Protein AF-A0A662U372-F1 (afdb_monomer_lite)

Foldseek 3Di:
DEDEACPVAPLVVLVVVCVVDVDAAAEYEYHGQCQVPDLVVLLVSLVSCVVSRHLAYEHDDNNDDSSLVSNCVSNVVRYDYDDPPDDDDDD

pLDDT: mean 95.95, std 3.62, range [71.12, 98.56]

Structure (mmCIF, N/CA/C/O backbone):
data_AF-A0A662U372-F1
#
_entry.id   AF-A0A662U372-F1
#
loop_
_atom_site.group_PDB
_atom_site.id
_atom_site.type_symbol
_atom_site.label_atom_id
_atom_site.label_alt_id
_atom_site.label_comp_id
_atom_site.label_asym_id
_atom_site.label_entity_id
_atom_site.label_seq_id
_atom_site.pdbx_PDB_ins_code
_atom_site.Cartn_x
_atom_site.Cartn_y
_atom_site.Cartn_z
_atom_site.occupancy
_atom_site.B_iso_or_equiv
_atom_site.auth_seq_id
_atom_site.auth_comp_id
_atom_site.auth_asym_id
_atom_site.auth_atom_id
_atom_site.pdbx_PDB_model_num
ATOM 1 N N . VAL A 1 1 ? -9.200 -0.481 2.481 1.00 96.12 1 VAL A N 1
ATOM 2 C CA . VAL A 1 1 ? -9.233 0.693 1.572 1.00 96.12 1 VAL A CA 1
ATOM 3 C C . VAL A 1 1 ? -9.019 0.219 0.145 1.00 96.12 1 VAL A C 1
ATOM 5 O O . VAL A 1 1 ? -8.067 -0.517 -0.086 1.00 96.12 1 VAL A O 1
ATOM 8 N N . PHE A 1 2 ? -9.881 0.626 -0.788 1.00 96.44 2 PHE A N 1
ATOM 9 C CA . PHE A 1 2 ? -9.723 0.365 -2.223 1.00 96.44 2 PHE A CA 1
ATOM 10 C C . PHE A 1 2 ? -9.453 1.680 -2.957 1.00 96.44 2 PHE A C 1
ATOM 12 O O . PHE A 1 2 ? -10.112 2.681 -2.683 1.00 96.44 2 PHE A O 1
ATOM 19 N N . THR A 1 3 ? -8.493 1.687 -3.878 1.00 97.31 3 THR A N 1
ATOM 20 C CA . THR A 1 3 ? -8.163 2.850 -4.712 1.00 97.31 3 THR A CA 1
ATOM 21 C C . THR A 1 3 ? -7.891 2.432 -6.155 1.00 97.31 3 THR A C 1
ATOM 23 O O . THR A 1 3 ? -7.450 1.316 -6.417 1.00 97.31 3 THR A O 1
ATOM 26 N N . GLY A 1 4 ? -8.162 3.330 -7.104 1.00 95.69 4 GLY A N 1
ATOM 27 C CA . GLY A 1 4 ? -7.853 3.122 -8.519 1.00 95.69 4 GLY A CA 1
ATOM 28 C C . GLY A 1 4 ? -6.356 3.266 -8.792 1.00 95.69 4 GLY A C 1
ATOM 29 O O . GLY A 1 4 ? -5.645 2.273 -8.899 1.00 95.69 4 GLY A O 1
ATOM 30 N N . CYS A 1 5 ? -5.878 4.509 -8.903 1.00 95.94 5 CYS A N 1
ATOM 31 C CA . CYS A 1 5 ? -4.462 4.813 -9.146 1.00 95.94 5 CYS A CA 1
ATOM 32 C C . CYS A 1 5 ? -3.878 5.819 -8.135 1.00 95.94 5 CYS A C 1
ATOM 34 O O . CYS A 1 5 ? -2.741 6.215 -8.266 1.00 95.94 5 CYS A O 1
ATOM 36 N N . ALA A 1 6 ? -4.605 6.250 -7.100 1.00 96.50 6 ALA A N 1
ATOM 37 C CA . ALA A 1 6 ? -4.039 7.067 -6.014 1.00 96.50 6 ALA A CA 1
ATOM 38 C C . ALA A 1 6 ? -3.212 8.316 -6.428 1.00 96.50 6 ALA A C 1
ATOM 40 O O . ALA A 1 6 ? -2.270 8.668 -5.724 1.00 96.50 6 ALA A O 1
ATOM 41 N N . HIS A 1 7 ? -3.572 9.027 -7.508 1.00 95.50 7 HIS A N 1
ATOM 42 C CA . HIS A 1 7 ? -2.854 10.242 -7.946 1.00 95.50 7 HIS A CA 1
ATOM 43 C C . HIS A 1 7 ? -2.627 11.297 -6.841 1.00 95.50 7 HIS A C 1
ATOM 45 O O . HIS A 1 7 ? -1.560 11.903 -6.825 1.00 95.50 7 HIS A O 1
ATOM 51 N N . PRO A 1 8 ? -3.558 11.525 -5.887 1.00 95.94 8 PRO A N 1
ATOM 52 C CA . PRO A 1 8 ? -3.305 12.445 -4.772 1.00 95.94 8 PRO A CA 1
ATOM 53 C C . PRO A 1 8 ? -2.201 11.989 -3.797 1.00 95.94 8 PRO A C 1
ATOM 55 O O . PRO A 1 8 ? -1.748 12.792 -2.978 1.00 95.94 8 PRO A O 1
ATOM 58 N N . GLY A 1 9 ? -1.789 10.720 -3.870 1.00 97.31 9 GLY A N 1
ATOM 59 C CA . GLY A 1 9 ? -0.849 10.047 -2.979 1.00 97.31 9 GLY A CA 1
ATOM 60 C C . GLY A 1 9 ? -1.540 9.011 -2.089 1.00 97.31 9 GLY A C 1
ATOM 61 O O . GLY A 1 9 ? -2.552 9.300 -1.448 1.00 97.31 9 GLY A O 1
ATOM 62 N N . ILE A 1 10 ? -0.974 7.801 -2.013 1.00 98.38 10 ILE A N 1
ATOM 63 C CA . ILE A 1 10 ? -1.557 6.699 -1.230 1.00 98.38 10 ILE A CA 1
ATOM 64 C C . ILE A 1 10 ? -1.619 7.005 0.274 1.00 98.38 10 ILE A C 1
ATOM 66 O O . ILE A 1 10 ? -2.609 6.669 0.917 1.00 98.38 10 ILE A O 1
ATOM 70 N N . ILE A 1 11 ? -0.618 7.712 0.811 1.00 98.31 11 ILE A N 1
ATOM 71 C CA . ILE A 1 11 ? -0.573 8.145 2.217 1.00 98.31 11 ILE A CA 1
ATOM 72 C C . ILE A 1 11 ? -1.795 9.008 2.544 1.00 98.31 11 ILE A C 1
ATOM 74 O O . ILE A 1 11 ? -2.551 8.667 3.447 1.00 98.31 11 ILE A O 1
ATOM 78 N N . LYS A 1 12 ? -2.058 10.048 1.740 1.00 98.06 12 LYS A N 1
ATOM 79 C CA . LYS A 1 12 ? -3.191 10.964 1.957 1.00 98.06 12 LYS A CA 1
ATOM 80 C C . LYS A 1 12 ? -4.538 10.250 1.913 1.00 98.06 12 LYS A C 1
ATOM 82 O O . LYS A 1 12 ? -5.449 10.586 2.661 1.00 98.06 12 LYS A O 1
ATOM 87 N N . ILE A 1 13 ? -4.680 9.262 1.029 1.00 98.00 13 ILE A N 1
ATOM 88 C CA . ILE A 1 13 ? -5.904 8.455 0.935 1.00 98.00 13 ILE A CA 1
ATOM 89 C C . ILE A 1 13 ? -6.102 7.626 2.208 1.00 98.00 13 ILE A C 1
ATOM 91 O O . ILE A 1 13 ? -7.215 7.552 2.724 1.00 98.00 13 ILE A O 1
ATOM 95 N N . VAL A 1 14 ? -5.034 7.008 2.716 1.00 97.69 14 VAL A N 1
ATOM 96 C CA . VAL A 1 14 ? -5.068 6.202 3.943 1.00 97.69 14 VAL A CA 1
ATOM 97 C C . VAL A 1 14 ? -5.346 7.079 5.163 1.00 97.69 14 VAL A C 1
ATOM 99 O O . VAL A 1 14 ? -6.219 6.732 5.953 1.00 97.69 14 VAL A O 1
ATOM 102 N N . GLU A 1 15 ? -4.688 8.232 5.288 1.00 96.88 15 GLU A N 1
ATOM 103 C CA . GLU A 1 15 ? -4.977 9.227 6.330 1.00 96.88 15 GLU A CA 1
ATOM 104 C C . GLU A 1 15 ? -6.445 9.646 6.290 1.00 96.88 15 GLU A C 1
ATOM 106 O O . GLU A 1 15 ? -7.141 9.552 7.302 1.00 96.88 15 GLU A O 1
ATOM 111 N N . LYS A 1 16 ? -6.956 9.993 5.101 1.00 97.19 16 LYS A N 1
ATOM 112 C CA . LYS A 1 16 ? -8.351 10.404 4.971 1.00 97.19 16 LYS A CA 1
ATOM 113 C C . LYS A 1 16 ? -9.325 9.291 5.343 1.00 97.19 16 LYS A C 1
ATOM 115 O O . LYS A 1 16 ? -10.350 9.560 5.959 1.00 97.19 16 LYS A O 1
ATOM 120 N N . ALA A 1 17 ? -9.017 8.045 4.990 1.00 96.62 17 ALA A N 1
ATOM 121 C CA . ALA A 1 17 ? -9.831 6.908 5.395 1.00 96.62 17 ALA A CA 1
ATOM 122 C C . ALA A 1 17 ? -9.873 6.770 6.925 1.00 96.62 17 ALA A C 1
ATOM 124 O O . ALA A 1 17 ? -10.959 6.609 7.469 1.00 96.62 17 ALA A O 1
ATOM 125 N N . LYS A 1 18 ? -8.736 6.909 7.620 1.00 94.75 18 LYS A N 1
ATOM 126 C CA . LYS A 1 18 ? -8.684 6.857 9.094 1.00 94.75 18 LYS A CA 1
ATOM 127 C C . LYS A 1 18 ? -9.455 7.990 9.771 1.00 94.75 18 LYS A C 1
ATOM 129 O O . LYS A 1 18 ? -9.993 7.790 10.848 1.00 94.75 18 LYS A O 1
ATOM 134 N N . GLU A 1 19 ? -9.520 9.172 9.162 1.00 95.44 19 GLU A N 1
ATOM 135 C CA . GLU A 1 19 ? -10.359 10.265 9.679 1.00 95.44 19 GLU A CA 1
ATOM 136 C C . GLU A 1 19 ? -11.859 9.969 9.552 1.00 95.44 19 GLU A C 1
ATOM 138 O O . GLU A 1 19 ? -12.655 10.439 10.359 1.00 95.44 19 GLU A O 1
ATOM 143 N N . LEU A 1 20 ? -12.257 9.244 8.502 1.00 96.19 20 LEU A N 1
ATOM 144 C CA . LEU A 1 20 ? -13.662 8.960 8.198 1.00 96.19 20 LEU A CA 1
ATOM 145 C C . LEU A 1 20 ? -14.214 7.765 8.980 1.00 96.19 20 LEU A C 1
ATOM 147 O O . LEU A 1 20 ? -15.423 7.681 9.185 1.00 96.19 20 LEU A O 1
ATOM 151 N N . VAL A 1 21 ? -13.350 6.833 9.378 1.00 91.94 21 VAL A N 1
ATOM 152 C CA . VAL A 1 21 ? -13.723 5.632 10.127 1.00 91.94 21 VAL A CA 1
ATOM 153 C C . VAL A 1 21 ? -12.742 5.390 11.264 1.00 91.94 21 VAL A C 1
ATOM 155 O O . VAL A 1 21 ? -11.544 5.244 11.035 1.00 91.94 21 VAL A O 1
ATOM 158 N N . ASP A 1 22 ? -13.275 5.258 12.478 1.00 88.75 22 ASP A N 1
ATOM 159 C CA . ASP A 1 22 ? -12.521 4.868 13.674 1.00 88.75 22 ASP A CA 1
ATOM 160 C C . ASP A 1 22 ? -12.253 3.353 13.678 1.00 88.75 22 ASP A C 1
ATOM 162 O O . ASP A 1 22 ? -12.817 2.575 14.447 1.00 88.75 22 ASP A O 1
ATOM 166 N N . ALA A 1 23 ? -11.451 2.906 12.712 1.00 88.62 23 ALA A N 1
ATOM 167 C CA . ALA A 1 23 ? -11.102 1.508 12.525 1.00 88.62 23 ALA A CA 1
ATOM 168 C C . ALA A 1 23 ? -9.667 1.356 12.011 1.00 88.62 23 ALA A C 1
ATOM 170 O O . ALA A 1 23 ? -9.106 2.227 11.340 1.00 88.62 23 ALA A O 1
ATOM 171 N N . LYS A 1 24 ? -9.068 0.197 12.296 1.00 91.31 24 LYS A N 1
ATOM 172 C CA . LYS A 1 24 ? -7.764 -0.170 11.738 1.00 91.31 24 LYS A CA 1
ATOM 173 C C . LYS A 1 24 ? -7.887 -0.481 10.250 1.00 91.31 24 LYS A C 1
ATOM 175 O O . LYS A 1 24 ? -8.850 -1.103 9.803 1.00 91.31 24 LYS A O 1
ATOM 180 N N . ILE A 1 25 ? -6.873 -0.093 9.481 1.00 95.50 25 ILE A N 1
ATOM 181 C CA . ILE A 1 25 ? -6.810 -0.416 8.057 1.00 95.50 25 ILE A CA 1
ATOM 182 C C . ILE A 1 25 ? -6.109 -1.762 7.896 1.00 95.50 25 ILE A C 1
ATOM 184 O O . ILE A 1 25 ? -4.885 -1.849 7.876 1.00 95.50 25 ILE A O 1
ATOM 188 N N . HIS A 1 26 ? -6.908 -2.814 7.739 1.00 95.94 26 HIS A N 1
ATOM 189 C CA . HIS A 1 26 ? -6.386 -4.165 7.550 1.00 95.94 26 HIS A CA 1
ATOM 190 C C . HIS A 1 26 ? -5.675 -4.341 6.196 1.00 95.94 26 HIS A C 1
ATOM 192 O O . HIS A 1 26 ? -4.582 -4.891 6.128 1.00 95.94 26 HIS A O 1
ATOM 198 N N . LEU A 1 27 ? -6.271 -3.852 5.103 1.00 97.06 27 LEU A N 1
ATOM 199 C CA . LEU A 1 27 ? -5.733 -4.021 3.750 1.00 97.06 27 LEU A CA 1
ATOM 200 C C . LEU A 1 27 ? -5.945 -2.769 2.890 1.00 97.06 27 LEU A C 1
ATOM 202 O O . LEU A 1 27 ? -7.046 -2.202 2.843 1.00 97.06 27 LEU A O 1
ATOM 206 N N . VAL A 1 28 ? -4.900 -2.369 2.162 1.00 98.00 28 VAL A N 1
ATOM 207 C CA . VAL A 1 28 ? -4.956 -1.343 1.111 1.00 98.00 28 VAL A CA 1
ATOM 208 C C . VAL A 1 28 ? -4.750 -1.993 -0.256 1.00 98.00 28 VAL A C 1
ATOM 210 O O . VAL A 1 28 ? -3.694 -2.562 -0.522 1.00 98.00 28 VAL A O 1
ATOM 213 N N . VAL A 1 29 ? -5.752 -1.894 -1.128 1.00 97.56 29 VAL A N 1
ATOM 214 C CA . VAL A 1 29 ? -5.761 -2.488 -2.473 1.00 97.56 29 VAL A CA 1
ATOM 215 C C . VAL A 1 29 ? -5.835 -1.394 -3.527 1.00 97.56 29 VAL A C 1
ATOM 217 O O . VAL A 1 29 ? -6.694 -0.517 -3.430 1.00 97.56 29 VAL A O 1
ATOM 220 N N . GLY A 1 30 ? -4.993 -1.467 -4.557 1.00 96.88 30 GLY A N 1
ATOM 221 C CA . GLY A 1 30 ? -5.108 -0.571 -5.706 1.00 96.88 30 GLY A CA 1
ATOM 222 C C . GLY A 1 30 ? -3.790 -0.196 -6.366 1.00 96.88 30 GLY A C 1
ATOM 223 O O . GLY A 1 30 ? -2.712 -0.629 -5.958 1.00 96.88 30 GLY A O 1
ATOM 224 N N . GLY A 1 31 ? -3.879 0.649 -7.390 1.00 97.62 31 GLY A N 1
ATOM 225 C CA . GLY A 1 31 ? -2.724 1.325 -7.959 1.00 97.62 31 GLY A CA 1
ATOM 226 C C . GLY A 1 31 ? -2.277 2.482 -7.079 1.00 97.62 31 GLY A C 1
ATOM 227 O O . GLY A 1 31 ? -3.088 3.313 -6.675 1.00 97.62 31 GLY A O 1
ATOM 228 N N . PHE A 1 32 ? -0.982 2.528 -6.772 1.00 98.00 32 PHE A N 1
ATOM 229 C CA . PHE A 1 32 ? -0.390 3.544 -5.894 1.00 98.00 32 PHE A CA 1
ATOM 230 C C . PHE A 1 32 ? 0.301 4.676 -6.67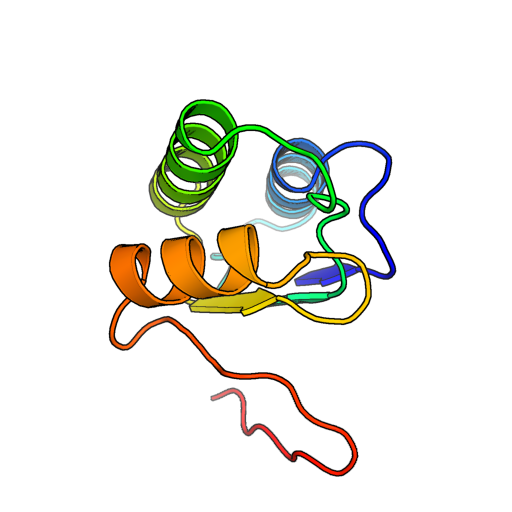2 1.00 98.00 32 PHE A C 1
ATOM 232 O O . PHE A 1 32 ? 0.789 5.611 -6.049 1.00 98.00 32 PHE A O 1
ATOM 239 N N . HIS A 1 33 ? 0.338 4.584 -8.011 1.00 97.38 33 HIS A N 1
ATOM 240 C CA . HIS A 1 33 ? 0.971 5.544 -8.932 1.00 97.38 33 HIS A CA 1
ATOM 241 C C . HIS A 1 33 ? 2.410 5.897 -8.561 1.00 97.38 33 HIS A C 1
ATOM 243 O O . HIS A 1 33 ? 2.786 7.058 -8.451 1.00 97.38 33 HIS A O 1
ATOM 249 N N . LEU A 1 34 ? 3.217 4.854 -8.375 1.00 97.50 34 LEU A N 1
ATOM 250 C CA . LEU A 1 34 ? 4.643 4.967 -8.057 1.00 97.50 34 LEU A CA 1
ATOM 251 C C . LEU A 1 34 ? 5.537 4.566 -9.240 1.00 97.50 34 LEU A C 1
ATOM 253 O O . LEU A 1 34 ? 6.749 4.401 -9.096 1.00 97.50 34 LEU A O 1
ATOM 257 N N . GLY A 1 35 ? 4.944 4.396 -10.426 1.00 92.62 35 GLY A N 1
ATOM 258 C CA . GLY A 1 35 ? 5.683 4.168 -11.661 1.00 92.62 35 GLY A CA 1
ATOM 259 C C . GLY A 1 35 ? 6.579 5.367 -11.972 1.00 92.62 35 GLY A C 1
ATOM 260 O O . GLY A 1 35 ? 6.085 6.453 -12.248 1.00 92.62 35 GLY A O 1
ATOM 261 N N . GLY A 1 36 ? 7.897 5.163 -11.922 1.00 92.56 36 GLY A N 1
ATOM 262 C CA . GLY A 1 36 ? 8.890 6.226 -12.120 1.00 92.56 36 GLY A CA 1
ATOM 263 C C . GLY A 1 36 ? 9.307 6.960 -10.841 1.00 92.56 36 GLY A C 1
ATOM 264 O O . GLY A 1 36 ? 10.166 7.835 -10.901 1.00 92.56 36 GLY A O 1
ATOM 265 N N . THR A 1 37 ? 8.755 6.600 -9.680 1.00 96.44 37 THR A N 1
ATOM 266 C CA . THR A 1 37 ? 9.209 7.119 -8.386 1.00 96.44 37 THR A CA 1
ATOM 267 C C . THR A 1 37 ? 10.549 6.486 -7.994 1.00 96.44 37 THR A C 1
ATOM 269 O O . THR A 1 37 ? 10.770 5.292 -8.201 1.00 96.44 37 THR A O 1
ATOM 272 N N . GLY A 1 38 ? 11.456 7.283 -7.424 1.00 97.88 38 GLY A N 1
ATOM 273 C CA . GLY A 1 38 ? 12.755 6.801 -6.948 1.00 97.88 38 GLY A CA 1
ATOM 274 C C . GLY A 1 38 ? 12.636 5.848 -5.754 1.00 97.88 38 GLY A C 1
ATOM 275 O O . GLY A 1 38 ? 11.738 5.982 -4.924 1.00 97.88 38 GLY A O 1
ATOM 276 N N . GLU A 1 39 ? 13.576 4.910 -5.644 1.00 98.06 39 GLU A N 1
ATOM 277 C CA . GLU A 1 39 ? 13.585 3.853 -4.622 1.00 98.06 39 GLU A CA 1
ATOM 278 C C . GLU A 1 39 ? 13.436 4.380 -3.186 1.00 98.06 39 GLU A C 1
ATOM 280 O O . GLU A 1 39 ? 12.594 3.894 -2.432 1.00 98.06 39 GLU A O 1
ATOM 285 N N . GLU A 1 40 ? 14.198 5.411 -2.818 1.00 98.12 40 GLU A N 1
ATOM 286 C CA . GLU A 1 40 ? 14.165 5.983 -1.467 1.00 98.12 40 GLU A CA 1
ATOM 287 C C . GLU A 1 40 ? 12.808 6.599 -1.115 1.00 98.12 40 GLU A C 1
ATOM 289 O O . GLU A 1 40 ? 12.353 6.502 0.023 1.00 98.12 40 GLU A O 1
ATOM 294 N N . GLU A 1 41 ? 12.124 7.195 -2.092 1.00 98.12 41 GLU A N 1
ATOM 295 C CA . GLU A 1 41 ? 10.774 7.717 -1.879 1.00 98.12 41 GLU A CA 1
ATOM 296 C C . GLU A 1 41 ? 9.765 6.582 -1.707 1.00 98.12 41 GLU A C 1
ATOM 298 O O . GLU A 1 41 ? 8.913 6.643 -0.826 1.00 98.12 41 GLU A O 1
ATOM 303 N N . ILE A 1 42 ? 9.900 5.496 -2.468 1.00 98.56 42 ILE A N 1
ATOM 304 C CA . ILE A 1 42 ? 9.022 4.338 -2.302 1.00 98.56 42 ILE A CA 1
ATOM 305 C C . ILE A 1 42 ? 9.207 3.701 -0.917 1.00 98.56 42 ILE A C 1
ATOM 307 O O . ILE A 1 42 ? 8.216 3.385 -0.258 1.00 98.56 42 ILE A O 1
ATOM 311 N N . LYS A 1 43 ? 10.451 3.549 -0.443 1.00 98.50 43 LYS A N 1
ATOM 312 C CA . LYS A 1 43 ? 10.738 3.043 0.912 1.00 98.50 43 LYS A CA 1
ATOM 313 C C . LYS A 1 43 ? 10.134 3.940 1.991 1.00 98.50 43 LYS A C 1
ATOM 315 O O . LYS A 1 43 ? 9.549 3.429 2.950 1.00 98.50 43 LYS A O 1
ATOM 320 N N . ARG A 1 44 ? 10.224 5.267 1.826 1.00 98.56 44 ARG A N 1
ATOM 321 C CA . ARG A 1 44 ? 9.548 6.225 2.715 1.00 98.56 44 ARG A CA 1
ATOM 322 C C . ARG A 1 44 ? 8.043 5.998 2.720 1.00 98.56 44 ARG A C 1
ATOM 324 O O . ARG A 1 44 ? 7.472 5.855 3.794 1.00 98.56 44 ARG A O 1
ATOM 331 N N . ILE A 1 45 ? 7.419 5.869 1.550 1.00 98.56 45 ILE A N 1
ATOM 332 C CA . ILE A 1 45 ? 5.975 5.633 1.440 1.00 98.56 45 ILE A CA 1
ATOM 33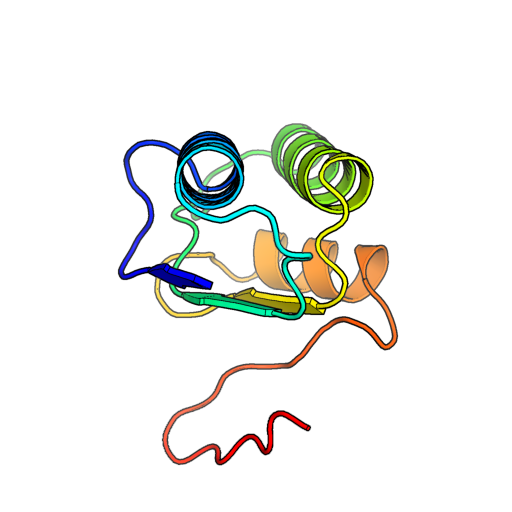3 C C . ILE A 1 45 ? 5.566 4.320 2.118 1.00 98.56 45 ILE A C 1
ATOM 335 O O . ILE A 1 45 ? 4.608 4.313 2.889 1.00 98.56 45 ILE A O 1
ATOM 339 N N . ALA A 1 46 ? 6.293 3.225 1.887 1.00 98.38 46 ALA A N 1
ATOM 340 C CA . ALA A 1 46 ? 6.019 1.945 2.540 1.00 98.38 46 ALA A CA 1
ATOM 341 C C . ALA A 1 46 ? 6.130 2.049 4.071 1.00 98.38 46 ALA A C 1
ATOM 343 O O . ALA A 1 46 ? 5.243 1.587 4.788 1.00 98.38 46 ALA A O 1
ATOM 344 N N . THR A 1 47 ? 7.163 2.737 4.567 1.00 98.25 47 THR A N 1
ATOM 345 C CA . THR A 1 47 ? 7.349 3.004 6.002 1.00 98.25 47 THR A CA 1
ATOM 346 C C . THR A 1 47 ? 6.207 3.851 6.567 1.00 98.25 47 THR A C 1
ATOM 348 O O . THR A 1 47 ? 5.676 3.540 7.630 1.00 98.25 47 THR A O 1
ATOM 351 N N . SER A 1 48 ? 5.776 4.894 5.856 1.00 98.31 48 SER A N 1
ATOM 352 C CA . SER A 1 48 ? 4.650 5.737 6.266 1.00 98.31 48 SER A CA 1
ATOM 353 C C . SER A 1 48 ? 3.346 4.951 6.363 1.00 98.31 48 SER A C 1
ATOM 355 O O . SER A 1 48 ? 2.609 5.131 7.328 1.00 98.31 48 SER A O 1
ATOM 357 N N . LEU A 1 49 ? 3.066 4.048 5.419 1.00 98.19 49 LEU A N 1
ATOM 358 C CA . LEU A 1 49 ? 1.876 3.197 5.496 1.00 98.19 49 LEU A CA 1
ATOM 359 C C . LEU A 1 49 ? 1.925 2.248 6.708 1.00 98.19 49 LEU A C 1
ATOM 361 O O . LEU A 1 49 ? 0.914 2.105 7.398 1.00 98.19 49 LEU A O 1
ATOM 365 N N . HIS A 1 50 ? 3.093 1.683 7.034 1.00 96.50 50 HIS A N 1
ATOM 366 C CA . HIS A 1 50 ? 3.294 0.916 8.274 1.00 96.50 50 HIS A CA 1
ATOM 367 C C . HIS A 1 50 ? 3.040 1.758 9.525 1.00 96.50 50 HIS A C 1
ATOM 369 O O . HIS A 1 50 ? 2.308 1.328 10.414 1.00 96.50 50 HIS A O 1
ATOM 375 N N . MET A 1 51 ? 3.583 2.978 9.591 1.00 96.94 51 MET A N 1
ATOM 376 C CA . MET A 1 51 ? 3.359 3.891 10.723 1.00 96.94 51 MET A CA 1
ATOM 377 C C . MET A 1 51 ? 1.890 4.307 10.859 1.00 96.94 51 MET A C 1
ATOM 379 O O . MET A 1 51 ? 1.396 4.508 11.966 1.00 96.94 51 MET A O 1
ATOM 383 N N . LEU A 1 52 ? 1.160 4.383 9.743 1.00 96.38 52 LEU A N 1
ATOM 384 C CA . LEU A 1 52 ? -0.286 4.594 9.739 1.00 96.38 52 LEU A CA 1
ATOM 385 C C . LEU A 1 52 ? -1.076 3.352 10.188 1.00 96.38 52 LEU A C 1
ATOM 387 O O . LEU A 1 52 ? -2.298 3.437 10.331 1.00 96.38 52 LEU A O 1
ATOM 391 N N . GLY A 1 53 ? -0.411 2.233 10.474 1.00 96.06 53 GLY A N 1
ATOM 392 C CA . GLY A 1 53 ? -1.025 1.000 10.960 1.00 96.06 53 GLY A CA 1
ATOM 393 C C . GLY A 1 53 ? -1.701 0.185 9.862 1.00 96.06 53 GLY A C 1
ATOM 394 O O . GLY A 1 53 ? -2.646 -0.542 10.155 1.00 96.06 53 GLY A O 1
ATOM 395 N N . VAL A 1 54 ? -1.268 0.334 8.604 1.00 97.94 54 VAL A N 1
ATOM 396 C CA . VAL A 1 54 ? -1.725 -0.524 7.506 1.00 97.94 54 VAL A CA 1
ATOM 397 C C . VAL A 1 54 ? -1.078 -1.895 7.653 1.00 97.94 54 VAL A C 1
ATOM 399 O O . VAL A 1 54 ? 0.134 -2.017 7.509 1.00 97.94 54 VAL A O 1
ATOM 402 N N . GLU A 1 55 ? -1.881 -2.927 7.901 1.00 96.81 55 GLU A N 1
ATOM 403 C CA . GLU A 1 55 ? -1.364 -4.280 8.153 1.00 96.81 55 GLU A CA 1
ATOM 404 C C . GLU A 1 55 ? -0.938 -4.991 6.862 1.00 96.81 55 GLU A C 1
ATOM 406 O O . GLU A 1 55 ? 0.045 -5.735 6.843 1.00 96.81 55 GLU A O 1
ATOM 411 N N . ARG A 1 56 ? -1.680 -4.772 5.770 1.00 98.06 56 ARG A N 1
ATOM 412 C CA . ARG A 1 56 ? -1.456 -5.439 4.486 1.00 98.06 56 ARG A CA 1
ATOM 413 C C . ARG A 1 56 ? -1.596 -4.497 3.300 1.00 98.06 56 ARG A C 1
ATOM 415 O O . ARG A 1 56 ? -2.412 -3.572 3.304 1.00 98.06 56 ARG A O 1
ATOM 422 N N . VAL A 1 57 ? -0.860 -4.792 2.233 1.00 98.25 57 VAL A N 1
ATOM 423 C CA . VAL A 1 57 ? -0.940 -4.061 0.960 1.00 98.25 57 VAL A CA 1
ATOM 424 C C . VAL A 1 57 ? -1.068 -5.014 -0.220 1.00 98.25 57 VAL A C 1
ATOM 426 O O . VAL A 1 57 ? -0.395 -6.041 -0.288 1.00 98.25 57 VAL A O 1
ATOM 429 N N . MET A 1 58 ? -1.910 -4.638 -1.178 1.00 97.94 58 MET A N 1
ATOM 430 C CA . MET A 1 58 ? -2.037 -5.280 -2.484 1.00 97.94 58 MET A CA 1
ATOM 431 C C . MET A 1 58 ? -1.859 -4.230 -3.592 1.00 97.94 58 MET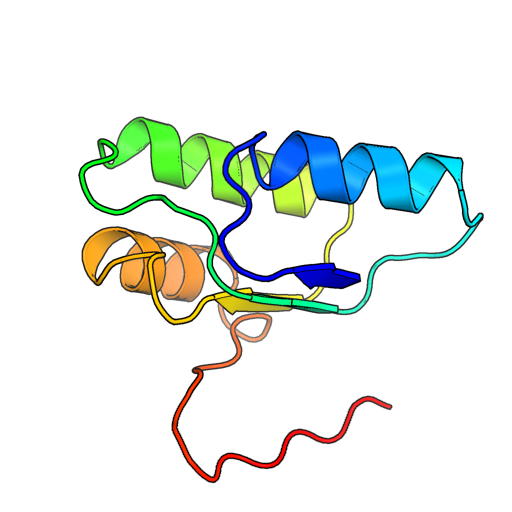 A C 1
ATOM 433 O O . MET A 1 58 ? -2.847 -3.809 -4.207 1.00 97.94 58 MET A O 1
ATOM 437 N N . PRO A 1 59 ? -0.619 -3.752 -3.824 1.00 97.38 59 PRO A N 1
ATOM 438 C CA . PRO A 1 59 ? -0.333 -2.828 -4.914 1.00 97.38 59 PRO A CA 1
ATOM 439 C C . PRO A 1 59 ? -0.591 -3.491 -6.271 1.00 97.38 59 PRO A C 1
ATOM 441 O O . PRO A 1 59 ? -0.222 -4.644 -6.497 1.00 97.38 59 PRO A O 1
ATOM 444 N N . CYS A 1 60 ? -1.193 -2.752 -7.201 1.00 95.38 60 CYS A N 1
ATOM 445 C CA . CYS A 1 60 ? -1.494 -3.253 -8.539 1.00 95.38 60 CYS A CA 1
ATOM 446 C C . CYS A 1 60 ? -1.416 -2.170 -9.626 1.00 95.38 60 CYS A C 1
ATOM 448 O O . CYS A 1 60 ? -1.036 -1.031 -9.367 1.00 95.38 60 CYS A O 1
ATOM 450 N N . HIS A 1 61 ? -1.739 -2.533 -10.869 1.00 91.69 61 HIS A N 1
ATOM 451 C CA . HIS A 1 61 ? -1.879 -1.611 -12.001 1.00 91.69 61 HIS A CA 1
ATOM 452 C C . HIS A 1 61 ? -0.687 -0.643 -12.185 1.00 91.69 61 HIS A C 1
ATOM 454 O O . HIS A 1 61 ? 0.380 -1.058 -12.632 1.00 91.69 61 HIS A O 1
ATOM 460 N N . CYS A 1 62 ? -0.858 0.635 -11.835 1.00 93.31 62 CYS A N 1
ATOM 461 C CA . CYS A 1 62 ? 0.098 1.717 -12.068 1.00 93.31 62 CYS A CA 1
ATOM 462 C C . CYS A 1 62 ? 1.212 1.830 -11.004 1.00 93.31 62 CYS A C 1
ATOM 464 O O . CYS A 1 62 ? 2.012 2.764 -11.057 1.00 93.31 62 CYS A O 1
ATOM 466 N N . THR A 1 63 ? 1.280 0.919 -10.023 1.00 96.69 63 THR A N 1
ATOM 467 C CA . THR A 1 63 ? 2.302 0.978 -8.958 1.00 96.69 63 THR A CA 1
ATOM 468 C C . THR A 1 63 ? 3.725 0.775 -9.486 1.00 96.69 63 THR A C 1
ATOM 470 O O . THR A 1 63 ? 4.646 1.419 -8.998 1.00 96.69 63 THR A O 1
ATOM 473 N N . GLY A 1 64 ? 3.915 -0.065 -10.507 1.00 96.00 64 GLY A N 1
ATOM 474 C CA . GLY A 1 64 ? 5.231 -0.336 -11.098 1.00 96.00 64 GLY A CA 1
ATOM 475 C C . GLY A 1 64 ? 6.024 -1.444 -10.390 1.00 96.00 64 GLY A C 1
ATOM 476 O O . GLY A 1 64 ? 5.787 -1.773 -9.225 1.00 96.00 64 GLY A O 1
ATOM 477 N N . SER A 1 65 ? 6.967 -2.051 -11.117 1.00 96.25 65 SER A N 1
ATOM 478 C CA . SER A 1 65 ? 7.705 -3.249 -10.686 1.00 96.25 65 SER A CA 1
ATOM 479 C C . SER A 1 65 ? 8.660 -2.983 -9.522 1.00 96.25 65 SER A C 1
ATOM 481 O O . SER A 1 65 ? 8.643 -3.736 -8.549 1.00 96.25 65 SER A O 1
ATOM 483 N N . LEU A 1 66 ? 9.439 -1.895 -9.583 1.00 97.69 66 LEU A N 1
ATOM 484 C CA . LEU A 1 66 ? 10.338 -1.486 -8.499 1.00 97.69 66 LEU A CA 1
ATOM 485 C C . LEU A 1 66 ? 9.559 -1.285 -7.198 1.00 97.69 66 LEU A C 1
ATOM 487 O O . LEU A 1 66 ? 9.914 -1.856 -6.170 1.00 97.69 66 LEU A O 1
ATOM 491 N N . ALA A 1 67 ? 8.455 -0.536 -7.258 1.00 98.06 67 ALA A N 1
ATOM 492 C CA . ALA A 1 67 ? 7.661 -0.291 -6.069 1.00 98.06 67 ALA A CA 1
ATOM 493 C C . ALA A 1 67 ? 7.021 -1.569 -5.531 1.00 98.06 67 ALA A C 1
ATOM 495 O O . ALA A 1 67 ? 7.078 -1.819 -4.333 1.00 98.06 67 ALA A O 1
ATOM 496 N N . THR A 1 68 ? 6.489 -2.419 -6.410 1.00 97.81 68 THR A N 1
ATOM 497 C CA . THR A 1 68 ? 5.931 -3.720 -6.015 1.00 97.81 68 THR A CA 1
ATOM 498 C C . THR A 1 68 ? 6.966 -4.577 -5.282 1.00 97.81 68 THR A C 1
ATOM 500 O O . THR A 1 68 ? 6.637 -5.164 -4.254 1.00 97.81 68 THR A O 1
ATOM 503 N N . LYS A 1 69 ? 8.220 -4.604 -5.756 1.00 98.19 69 LYS A N 1
ATOM 504 C CA . LYS A 1 69 ? 9.322 -5.312 -5.089 1.00 98.19 69 LYS A CA 1
ATOM 505 C C . LYS A 1 69 ? 9.611 -4.736 -3.699 1.00 98.19 69 LYS A C 1
ATOM 507 O O . LYS A 1 69 ? 9.649 -5.491 -2.736 1.00 98.19 69 LYS A O 1
ATOM 512 N N . ILE A 1 70 ? 9.749 -3.414 -3.583 1.00 98.44 70 ILE A N 1
ATOM 513 C CA . IL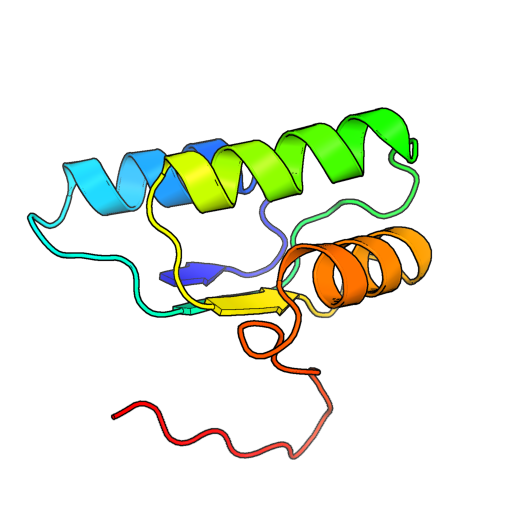E A 1 70 ? 10.022 -2.752 -2.296 1.00 98.44 70 ILE A CA 1
ATOM 514 C C . ILE A 1 70 ? 8.879 -2.989 -1.302 1.00 98.44 70 ILE A C 1
ATOM 516 O O . ILE A 1 70 ? 9.131 -3.253 -0.128 1.00 98.44 70 ILE A O 1
ATOM 520 N N . PHE A 1 71 ? 7.622 -2.935 -1.753 1.00 98.38 71 PHE A N 1
ATOM 521 C CA . PHE A 1 71 ? 6.474 -3.269 -0.910 1.00 98.38 71 PHE A CA 1
ATOM 522 C C . PHE A 1 71 ? 6.495 -4.731 -0.470 1.00 98.38 71 PHE A C 1
ATOM 524 O O . PHE A 1 71 ? 6.213 -4.996 0.695 1.00 98.38 71 PHE A O 1
ATOM 531 N N . ALA A 1 72 ? 6.860 -5.663 -1.352 1.00 98.25 72 ALA A N 1
ATOM 532 C CA . ALA A 1 72 ? 7.000 -7.071 -0.990 1.00 98.25 72 ALA A CA 1
ATOM 533 C C . ALA A 1 72 ? 8.079 -7.284 0.084 1.00 98.25 72 ALA A C 1
ATOM 535 O O . ALA A 1 72 ? 7.832 -7.981 1.066 1.00 98.25 72 ALA A O 1
ATOM 536 N N . GLU A 1 73 ? 9.234 -6.631 -0.053 1.00 98.06 73 GLU A N 1
ATOM 537 C C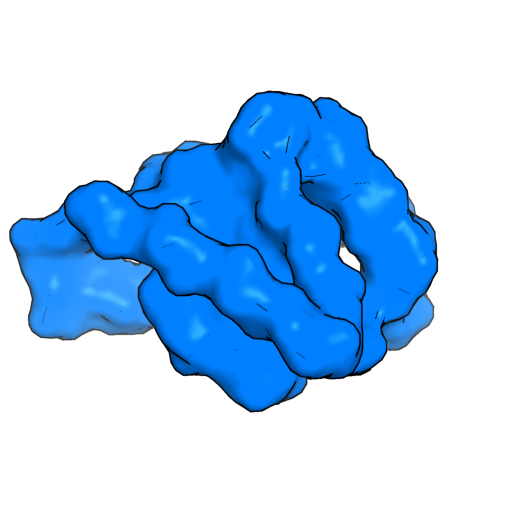A . GLU A 1 73 ? 10.321 -6.682 0.933 1.00 98.06 73 GLU A CA 1
ATOM 538 C C . GLU A 1 73 ? 9.930 -6.012 2.263 1.00 98.06 73 GLU A C 1
ATOM 540 O O . GLU A 1 73 ? 10.182 -6.567 3.329 1.00 98.06 73 GLU A O 1
ATOM 545 N N . SER A 1 74 ? 9.264 -4.854 2.213 1.00 97.50 74 SER A N 1
ATOM 546 C CA . SER A 1 74 ? 8.905 -4.068 3.407 1.00 97.50 74 SER A CA 1
ATOM 547 C C . SER A 1 74 ? 7.750 -4.673 4.208 1.00 97.50 74 SER A C 1
ATOM 549 O O . SER A 1 74 ? 7.704 -4.533 5.430 1.00 97.50 74 SER A O 1
ATOM 551 N N . TYR A 1 75 ? 6.786 -5.309 3.536 1.00 97.62 75 TYR A N 1
ATOM 552 C CA . TYR A 1 75 ? 5.609 -5.893 4.185 1.00 97.62 75 TYR A CA 1
ATOM 553 C C . TYR A 1 75 ? 5.749 -7.389 4.475 1.00 97.62 75 TYR A C 1
ATOM 555 O O . TYR A 1 75 ? 5.027 -7.893 5.335 1.00 97.62 75 TYR A O 1
ATOM 563 N N . GLY A 1 76 ? 6.642 -8.118 3.796 1.00 97.31 76 GLY A N 1
ATOM 564 C CA . GLY A 1 76 ? 6.825 -9.556 4.003 1.00 97.31 76 GLY A CA 1
ATOM 565 C C . GLY A 1 76 ? 5.498 -10.317 3.908 1.00 97.31 76 GLY A C 1
ATOM 566 O O . GLY A 1 76 ? 4.843 -10.310 2.870 1.00 97.31 76 GLY A O 1
ATOM 567 N N . GLN A 1 77 ? 5.057 -10.930 5.011 1.00 95.38 77 GLN A N 1
ATOM 568 C CA . GLN A 1 77 ? 3.772 -11.647 5.073 1.00 95.38 77 GLN A CA 1
ATOM 569 C C . GLN A 1 77 ? 2.538 -10.744 4.886 1.00 95.38 77 GLN A C 1
ATOM 571 O O . GLN A 1 77 ? 1.467 -11.234 4.536 1.00 95.38 77 GLN A O 1
ATOM 576 N N . GLY A 1 78 ? 2.668 -9.435 5.116 1.00 96.62 78 GLY A N 1
ATOM 577 C CA . GLY A 1 78 ? 1.612 -8.455 4.865 1.00 96.62 78 GLY A CA 1
ATOM 578 C C . GLY A 1 78 ? 1.471 -8.067 3.390 1.00 96.62 78 GLY A C 1
ATOM 579 O O . GLY A 1 78 ? 0.528 -7.365 3.022 1.00 96.62 78 GLY A O 1
ATOM 580 N N . PHE A 1 79 ? 2.389 -8.501 2.524 1.00 98.00 79 PHE A N 1
ATOM 581 C CA . PHE A 1 79 ? 2.289 -8.251 1.095 1.00 98.00 79 PHE A CA 1
ATOM 582 C C . PHE A 1 79 ? 1.377 -9.280 0.431 1.00 98.00 79 PHE A C 1
ATOM 584 O O . PHE A 1 79 ? 1.585 -10.489 0.524 1.00 98.00 79 PHE A O 1
ATOM 591 N N . VAL A 1 80 ? 0.398 -8.792 -0.324 1.00 97.38 80 VAL A N 1
ATOM 592 C CA . VAL A 1 80 ? -0.476 -9.623 -1.144 1.00 97.38 80 VAL A CA 1
ATOM 593 C C . VAL A 1 80 ? -0.196 -9.304 -2.606 1.00 97.38 80 VAL A C 1
ATOM 595 O O . VAL A 1 80 ? -0.471 -8.208 -3.082 1.00 97.38 80 VAL A O 1
ATOM 598 N N . GLY A 1 81 ? 0.340 -10.271 -3.355 1.00 94.75 81 GLY A N 1
ATOM 599 C CA . GLY A 1 81 ? 0.546 -10.086 -4.794 1.00 94.75 81 GLY A CA 1
ATOM 600 C C . GLY A 1 81 ? -0.787 -9.927 -5.530 1.00 94.75 81 GLY A C 1
ATOM 601 O O . GLY A 1 81 ? -1.710 -10.695 -5.273 1.00 94.75 81 GLY A O 1
ATOM 602 N N . CYS A 1 82 ? -0.901 -8.976 -6.453 1.00 93.88 82 CYS A N 1
ATOM 603 C CA . CYS A 1 82 ? -2.107 -8.787 -7.262 1.00 93.88 82 CYS A CA 1
ATOM 604 C C . CYS A 1 82 ? -1.985 -9.477 -8.632 1.00 93.88 82 CYS A C 1
ATOM 606 O O . CYS A 1 82 ? -0.912 -9.478 -9.230 1.00 93.88 82 CYS A O 1
ATOM 608 N N . GLY A 1 83 ? -3.089 -10.014 -9.159 1.00 92.94 83 GLY A N 1
ATOM 609 C CA . GLY A 1 83 ? -3.157 -10.602 -10.500 1.00 92.94 83 GLY A CA 1
ATOM 610 C C . GLY A 1 83 ? -4.595 -10.698 -11.007 1.00 92.94 83 GLY A C 1
ATOM 611 O O . GLY A 1 83 ? -5.532 -10.748 -10.211 1.00 92.94 83 GLY A O 1
ATOM 612 N N . VAL A 1 84 ? -4.783 -10.697 -12.328 1.00 93.75 84 VAL A N 1
ATOM 613 C CA . VAL A 1 84 ? -6.113 -10.882 -12.934 1.00 93.75 84 VAL A CA 1
ATOM 614 C C . VAL A 1 84 ? -6.667 -12.252 -12.539 1.00 93.75 84 VAL A C 1
ATOM 616 O O . VAL A 1 84 ? -5.932 -13.235 -12.523 1.00 93.75 84 VAL A O 1
ATOM 619 N N . GLY A 1 85 ? -7.955 -12.306 -12.190 1.00 94.62 85 GLY A N 1
ATOM 620 C CA . GLY A 1 85 ? -8.616 -13.535 -11.736 1.00 94.62 85 GLY A CA 1
ATOM 621 C C . GLY A 1 85 ? -8.240 -13.969 -10.316 1.00 94.62 85 GLY A C 1
ATOM 622 O O . GLY A 1 85 ? -8.689 -15.020 -9.868 1.00 94.62 85 GLY A O 1
ATOM 623 N N . LYS A 1 86 ? -7.432 -13.183 -9.593 1.00 94.19 86 LYS A N 1
ATOM 624 C CA . LYS A 1 86 ? -7.082 -13.491 -8.209 1.00 94.19 86 LYS A CA 1
ATOM 625 C C . LYS A 1 86 ? -8.267 -13.246 -7.277 1.00 94.19 86 LYS A C 1
ATOM 627 O O . LYS A 1 86 ? -8.785 -12.135 -7.202 1.00 94.19 86 LYS A O 1
ATOM 632 N N . THR A 1 87 ? -8.598 -14.267 -6.496 1.00 94.81 87 THR A N 1
ATOM 633 C CA . THR A 1 87 ? -9.497 -14.160 -5.344 1.00 94.81 87 THR A CA 1
ATOM 634 C C . THR A 1 87 ? -8.678 -13.929 -4.079 1.00 94.81 87 THR A C 1
ATOM 636 O O . THR A 1 87 ? -7.612 -14.522 -3.901 1.00 94.81 87 THR A O 1
ATOM 639 N N . VAL A 1 88 ? -9.161 -13.045 -3.208 1.00 92.75 88 VAL A N 1
ATOM 640 C CA . VAL A 1 88 ? -8.565 -12.773 -1.897 1.00 92.75 88 VAL A CA 1
ATOM 641 C C . VAL A 1 88 ? -9.678 -12.815 -0.867 1.00 92.75 88 VAL A C 1
ATOM 643 O O . VAL A 1 88 ? -10.656 -12.081 -0.989 1.00 92.75 88 VAL A O 1
ATOM 646 N N . GLU A 1 89 ? -9.518 -13.663 0.140 1.00 90.94 89 GLU A N 1
ATOM 647 C CA . GLU A 1 89 ? -10.382 -13.670 1.315 1.00 90.94 89 GLU A CA 1
ATOM 648 C C . GLU A 1 89 ? -9.831 -12.686 2.344 1.00 90.94 89 GLU A C 1
ATOM 650 O O . GLU A 1 89 ? -8.633 -12.664 2.643 1.00 90.94 89 GLU A O 1
ATOM 655 N N . VAL A 1 90 ? -10.718 -11.835 2.847 1.00 84.44 90 VAL A N 1
ATOM 656 C CA . VAL A 1 90 ? -10.419 -10.843 3.875 1.00 84.44 90 VAL A CA 1
ATOM 657 C C . VAL A 1 90 ? -11.243 -11.258 5.087 1.00 84.44 90 VAL A C 1
ATOM 659 O O . VAL A 1 90 ? -12.466 -11.327 4.975 1.00 84.44 90 VAL A O 1
ATOM 662 N N . GLY A 1 91 ? -10.554 -11.651 6.161 1.00 71.12 91 GLY A N 1
ATOM 663 C CA . GLY A 1 91 ? -11.166 -12.178 7.387 1.00 71.12 91 GLY A CA 1
ATOM 664 C C . GLY A 1 91 ? -11.932 -11.139 8.186 1.00 71.12 91 GLY A C 1
ATOM 665 O O . GLY A 1 91 ? -11.676 -9.928 7.986 1.00 71.12 91 GLY A O 1
#

Sequence (91 aa):
VFTGCAHPGIIKIVEKAKELVDAKIHLVVGGFHLGGTGEEEIKRIATSLHMLGVERVMPCHCTGSLATKIFAESYGQGFVGCGVGKTVEVG

Radius of gyration: 12.09 Å; chains: 1; bounding box: 28×27×27 Å

Secondary structure (DSSP, 8-state):
-EESS-TT-HHHHHHHHHHH-SS---EEEE----TT--HHHHHHHHHHHHHTT--EEEE-GGG-HHHHHHHHHHHGGGB----TT----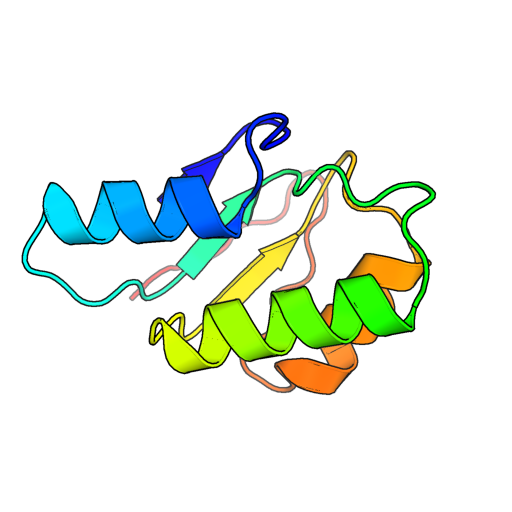--